Protein AF-A0A951XK35-F1 (afdb_monomer_lite)

pLDDT: mean 83.36, std 17.36, range [43.12, 98.31]

Foldseek 3Di:
DPDDLFQDPDVVSNVVVLVVVLVQCPDPVNVVVLVVLVVVLVVQLPPQAQFLLDDDPPDDNVSNVLSHLDPVSLVVLLSNLQSLLNVCSNPVDCSSVVSNVNNVVLQPVCVRHVHPAPCSNDPDPPVVCVVPPPPVCRPCDVSVVSNCVSSVSSCSSCVVPD

Structure (mmCIF, N/CA/C/O backbone):
data_AF-A0A951XK35-F1
#
_entry.id   AF-A0A951XK35-F1
#
loop_
_atom_site.group_PDB
_atom_site.id
_atom_site.type_symbol
_atom_site.label_atom_id
_atom_site.label_alt_id
_atom_site.label_comp_id
_atom_site.label_asym_id
_atom_site.label_entity_id
_atom_site.label_seq_id
_atom_site.pdbx_PDB_ins_code
_atom_site.Cartn_x
_atom_site.Cartn_y
_atom_site.Cartn_z
_atom_site.occupancy
_atom_site.B_iso_or_equiv
_atom_site.auth_seq_id
_atom_site.auth_comp_id
_atom_site.auth_asym_id
_atom_site.auth_atom_id
_atom_site.pdbx_PDB_model_num
ATOM 1 N N . MET A 1 1 ? -1.740 15.542 21.306 1.00 45.50 1 MET A N 1
ATOM 2 C CA . MET A 1 1 ? -1.812 14.239 20.612 1.00 45.50 1 MET A CA 1
ATOM 3 C C . MET A 1 1 ? -0.606 14.169 19.699 1.00 45.50 1 MET A C 1
ATOM 5 O O . MET A 1 1 ? -0.493 15.051 18.864 1.00 45.50 1 MET A O 1
ATOM 9 N N . LEU A 1 2 ? 0.324 13.230 19.895 1.00 43.12 2 LEU A N 1
ATOM 10 C CA . LEU A 1 2 ? 1.410 13.033 18.930 1.00 43.12 2 LEU A CA 1
ATOM 11 C C . LEU A 1 2 ? 0.803 12.305 17.722 1.00 43.12 2 LEU A C 1
ATOM 13 O O . LEU A 1 2 ? 0.349 11.168 17.885 1.00 43.12 2 LEU A O 1
ATOM 17 N N . PRO A 1 3 ? 0.696 12.944 16.546 1.00 44.44 3 PRO A N 1
ATOM 18 C CA . PRO A 1 3 ? 0.280 12.237 15.353 1.00 44.44 3 PRO A CA 1
ATOM 19 C C . PRO A 1 3 ? 1.434 11.314 14.958 1.00 44.44 3 PRO A C 1
ATOM 21 O O . PRO A 1 3 ? 2.482 11.770 14.514 1.00 44.44 3 PRO A O 1
ATOM 24 N N . ALA A 1 4 ? 1.259 10.013 15.173 1.00 56.94 4 ALA A N 1
ATOM 25 C CA . ALA A 1 4 ? 2.167 8.995 14.672 1.00 56.94 4 ALA A CA 1
ATOM 26 C C . ALA A 1 4 ? 1.391 8.138 13.672 1.00 56.94 4 ALA A C 1
ATOM 28 O O . ALA A 1 4 ? 0.390 7.517 14.022 1.00 56.94 4 ALA A O 1
ATOM 29 N N . THR A 1 5 ? 1.852 8.122 12.423 1.00 57.94 5 THR A N 1
ATOM 30 C CA . THR A 1 5 ? 1.377 7.238 11.342 1.00 57.94 5 THR A CA 1
ATOM 31 C C . THR A 1 5 ? 1.711 5.761 11.595 1.00 57.94 5 THR A C 1
ATOM 33 O O . THR A 1 5 ? 1.223 4.877 10.893 1.00 57.94 5 THR A O 1
ATOM 36 N N . LEU A 1 6 ? 2.522 5.485 12.618 1.00 70.50 6 LEU A N 1
ATOM 37 C CA . LEU A 1 6 ? 2.912 4.150 13.048 1.00 70.50 6 LEU A CA 1
ATOM 38 C C . LEU A 1 6 ? 1.864 3.564 13.999 1.00 70.50 6 LEU A C 1
ATOM 40 O O . LEU A 1 6 ? 1.491 4.195 14.992 1.00 70.50 6 LEU A O 1
ATOM 44 N N . PHE A 1 7 ? 1.432 2.329 13.734 1.00 85.06 7 PHE A N 1
ATOM 45 C CA . PHE A 1 7 ? 0.676 1.579 14.727 1.00 85.06 7 PHE A CA 1
ATOM 46 C C . PHE A 1 7 ? 1.610 1.176 15.874 1.00 85.06 7 PHE A C 1
ATOM 48 O O . PHE A 1 7 ? 2.697 0.638 15.622 1.00 85.06 7 PHE A O 1
ATOM 55 N N . PRO A 1 8 ? 1.189 1.386 17.133 1.00 86.06 8 PRO A N 1
ATOM 56 C CA . PRO A 1 8 ? 1.913 0.877 18.287 1.00 86.06 8 PRO A CA 1
ATOM 57 C C . PRO A 1 8 ? 2.089 -0.643 18.204 1.00 86.06 8 PRO A C 1
ATOM 59 O O . PRO A 1 8 ? 1.226 -1.352 17.681 1.00 86.06 8 PRO A O 1
ATOM 62 N N . LEU A 1 9 ? 3.199 -1.141 18.752 1.00 82.44 9 LEU A N 1
ATOM 63 C CA . LEU A 1 9 ? 3.398 -2.581 18.953 1.00 82.44 9 LEU A CA 1
ATOM 64 C C . LEU A 1 9 ? 2.569 -3.114 20.129 1.00 82.44 9 LEU A C 1
ATOM 66 O O . LEU A 1 9 ? 2.266 -4.301 20.172 1.00 82.44 9 LEU A O 1
ATOM 70 N N . GLU A 1 10 ? 2.204 -2.242 21.072 1.00 89.69 10 GLU A N 1
ATOM 71 C CA . GLU A 1 10 ? 1.374 -2.598 22.221 1.00 89.69 10 GLU A CA 1
ATOM 72 C C . GLU A 1 10 ? -0.067 -2.914 21.754 1.00 89.69 10 GLU A C 1
ATOM 74 O O . GLU A 1 10 ? -0.690 -2.064 21.102 1.00 89.69 10 GLU A O 1
ATOM 79 N N . PRO A 1 11 ? -0.597 -4.125 22.032 1.00 89.81 11 PRO A N 1
ATOM 80 C CA . PRO A 1 11 ? -1.865 -4.585 21.467 1.00 89.81 11 PRO A CA 1
ATOM 81 C C . PRO A 1 11 ? -3.078 -3.700 21.780 1.00 89.81 11 PRO A C 1
ATOM 83 O O . PRO A 1 11 ? -3.899 -3.468 20.890 1.00 89.81 11 PRO A O 1
ATOM 86 N N . ALA A 1 12 ? -3.206 -3.181 23.004 1.00 91.38 12 ALA A N 1
ATOM 87 C CA . ALA A 1 12 ? -4.360 -2.383 23.408 1.00 91.38 12 ALA A CA 1
ATOM 88 C C . ALA A 1 12 ? -4.370 -1.011 22.715 1.00 91.38 12 ALA A C 1
ATOM 90 O O . ALA A 1 12 ? -5.384 -0.609 22.140 1.00 91.38 12 ALA A O 1
ATOM 91 N N . ALA A 1 13 ? -3.234 -0.316 22.676 1.00 90.44 13 ALA A N 1
ATOM 92 C CA . ALA A 1 13 ? -3.060 0.955 21.982 1.00 90.44 13 ALA A CA 1
ATOM 93 C C . ALA A 1 13 ? -3.266 0.800 20.472 1.00 90.44 13 ALA A C 1
ATOM 95 O O . ALA A 1 13 ? -3.867 1.662 19.823 1.00 90.44 13 ALA A O 1
ATOM 96 N N . ARG A 1 14 ? -2.818 -0.321 19.904 1.00 90.44 14 ARG A N 1
ATOM 97 C CA . ARG A 1 14 ? -3.060 -0.669 18.504 1.00 90.44 14 ARG A CA 1
ATOM 98 C C . ARG A 1 14 ? -4.548 -0.881 18.215 1.00 90.44 14 ARG A C 1
ATOM 100 O O . ARG A 1 14 ? -5.064 -0.308 17.255 1.00 90.44 14 ARG A O 1
ATOM 107 N N . ALA A 1 15 ? -5.248 -1.648 19.050 1.00 91.31 15 ALA A N 1
ATOM 108 C CA . ALA A 1 15 ? -6.687 -1.879 18.921 1.00 91.31 15 ALA A CA 1
ATOM 109 C C . ALA A 1 15 ? -7.499 -0.579 19.071 1.00 91.31 15 ALA A C 1
ATOM 111 O O . ALA A 1 15 ? -8.429 -0.327 18.298 1.00 91.31 15 ALA A O 1
ATOM 112 N N . ALA A 1 16 ? -7.105 0.292 20.006 1.00 92.38 16 ALA A N 1
ATOM 113 C CA . ALA A 1 16 ? -7.698 1.616 20.172 1.00 92.38 16 ALA A CA 1
ATOM 114 C C . ALA A 1 16 ? -7.501 2.482 18.916 1.00 92.38 16 ALA A C 1
ATOM 116 O O . ALA A 1 16 ? -8.452 3.102 18.436 1.00 92.38 16 ALA A O 1
ATOM 117 N N . ARG A 1 17 ? -6.299 2.463 18.321 1.00 90.94 17 ARG A N 1
ATOM 118 C CA . ARG A 1 17 ? -6.015 3.184 17.073 1.00 90.94 17 ARG A CA 1
ATOM 119 C C . ARG A 1 17 ? -6.836 2.658 15.895 1.00 90.94 17 ARG A C 1
ATOM 121 O O . ARG A 1 17 ? -7.359 3.454 15.121 1.00 90.94 17 ARG A O 1
ATOM 128 N N . LEU A 1 18 ? -6.991 1.340 15.765 1.00 92.25 18 LEU A N 1
ATOM 129 C CA . LEU A 1 18 ? -7.844 0.748 14.727 1.00 92.25 18 LEU A CA 1
ATOM 130 C C . LEU A 1 18 ? -9.308 1.154 14.900 1.00 92.25 18 LEU A C 1
ATOM 132 O O . LEU A 1 18 ? -9.971 1.496 13.924 1.00 92.25 18 LEU A O 1
ATOM 136 N N . THR A 1 19 ? -9.799 1.173 16.139 1.00 94.00 19 THR A N 1
ATOM 137 C CA . THR A 1 19 ? -11.155 1.645 16.455 1.00 94.00 1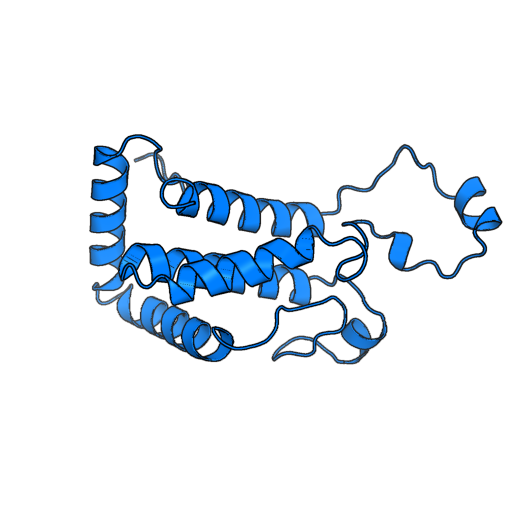9 THR A CA 1
ATOM 138 C C . THR A 1 19 ? -11.345 3.108 16.054 1.00 94.00 19 THR A C 1
ATOM 140 O O . THR A 1 19 ? -12.352 3.461 15.439 1.00 94.00 19 THR A O 1
ATOM 143 N N . GLU A 1 20 ? -10.362 3.965 16.339 1.00 93.56 20 GLU A N 1
ATOM 144 C CA . GLU A 1 20 ? -10.387 5.369 15.928 1.00 93.56 20 GLU A CA 1
ATOM 145 C C . GLU A 1 20 ? -10.432 5.521 14.402 1.00 93.56 20 GLU A C 1
ATOM 147 O O . GLU A 1 20 ? -11.263 6.270 13.889 1.00 93.56 20 GLU A O 1
ATOM 152 N N . ILE A 1 21 ? -9.588 4.787 13.674 1.00 93.19 21 ILE A N 1
ATOM 153 C CA . ILE A 1 21 ? -9.554 4.825 12.208 1.00 93.19 21 ILE A CA 1
ATOM 154 C C . ILE A 1 21 ? -10.889 4.354 11.625 1.00 93.19 21 ILE A C 1
ATOM 156 O O . ILE A 1 21 ? -11.432 5.026 10.752 1.00 93.19 21 ILE A O 1
ATOM 160 N N . LYS A 1 22 ? -11.472 3.265 12.145 1.00 95.31 22 LYS A N 1
ATOM 161 C CA . LYS A 1 22 ? -12.802 2.782 11.729 1.00 95.31 22 LYS A CA 1
ATOM 162 C C . LYS A 1 22 ? -13.881 3.850 11.927 1.00 95.31 22 LYS A C 1
ATOM 164 O O . LYS A 1 22 ? -14.718 4.047 11.049 1.00 95.31 22 LYS A O 1
ATOM 169 N N . ARG A 1 23 ? -13.828 4.595 13.035 1.00 95.88 23 ARG A N 1
ATOM 170 C CA . ARG A 1 23 ? -14.732 5.727 13.287 1.00 95.88 23 ARG A CA 1
ATOM 171 C C . ARG A 1 23 ? -14.515 6.877 12.298 1.00 95.88 23 ARG A C 1
ATOM 173 O O . ARG A 1 23 ? -15.492 7.447 11.824 1.00 95.88 23 ARG A O 1
ATOM 180 N N . ILE A 1 24 ? -13.265 7.222 11.980 1.00 95.06 24 ILE A N 1
ATOM 181 C CA . ILE A 1 24 ? -12.947 8.268 10.991 1.00 95.06 24 ILE A CA 1
ATOM 182 C C . ILE A 1 24 ? -13.459 7.857 9.609 1.00 95.06 24 ILE A C 1
ATOM 184 O O . ILE A 1 24 ? -14.131 8.650 8.956 1.00 95.06 24 ILE A O 1
ATOM 188 N N . ILE A 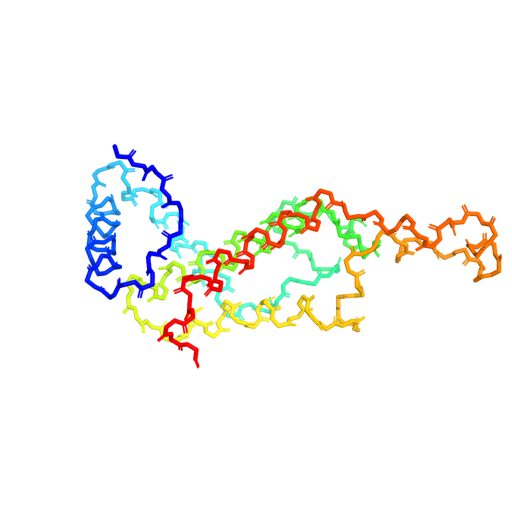1 25 ? -13.214 6.613 9.199 1.00 95.62 25 ILE A N 1
ATOM 189 C CA . ILE A 1 25 ? -13.701 6.035 7.942 1.00 95.62 25 ILE A CA 1
ATOM 190 C C . ILE A 1 25 ? -15.229 6.128 7.834 1.00 95.62 25 ILE A C 1
ATOM 192 O O . ILE A 1 25 ? -15.742 6.465 6.773 1.00 95.62 25 ILE A O 1
ATOM 196 N N . ALA A 1 26 ? -15.954 5.870 8.923 1.00 96.50 26 ALA A N 1
ATOM 197 C CA . ALA A 1 26 ? -17.414 5.951 8.949 1.00 96.50 26 ALA A CA 1
ATOM 198 C C . ALA A 1 26 ? -17.966 7.389 9.054 1.00 96.50 26 ALA A C 1
ATOM 200 O O . ALA A 1 26 ? -19.176 7.590 8.966 1.00 96.50 26 ALA A O 1
ATOM 201 N N . SER A 1 27 ? -17.114 8.395 9.273 1.00 97.38 27 SER A N 1
ATOM 202 C CA . SER A 1 27 ? -17.550 9.790 9.401 1.00 97.38 27 SER A CA 1
ATOM 203 C C . SER A 1 27 ? -17.950 10.398 8.046 1.00 97.38 27 SER A C 1
ATOM 205 O O . SER A 1 27 ? -17.438 9.961 7.014 1.00 97.38 27 SER A O 1
ATOM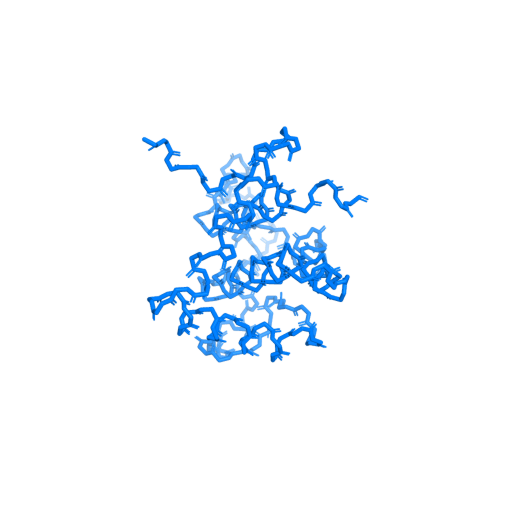 207 N N . PRO A 1 28 ? -18.774 11.465 8.016 1.00 98.06 28 PRO A N 1
ATOM 208 C CA . PRO A 1 28 ? -19.148 12.139 6.766 1.00 98.06 28 PRO A CA 1
ATOM 209 C C . PRO A 1 28 ? -17.958 12.629 5.928 1.00 98.06 28 PRO A C 1
ATOM 211 O O . PRO A 1 28 ? -18.034 12.644 4.704 1.00 98.06 28 PRO A O 1
ATOM 214 N N . LEU A 1 29 ? -16.851 13.011 6.577 1.00 95.62 29 LEU A N 1
ATOM 215 C CA . LEU A 1 29 ? -15.631 13.460 5.898 1.00 95.62 29 LEU A CA 1
ATOM 216 C C . LEU A 1 29 ? -14.757 12.291 5.427 1.00 95.62 29 LEU A C 1
ATOM 218 O O . LEU A 1 29 ? -14.123 12.379 4.379 1.00 95.62 29 LEU A O 1
ATOM 222 N N . GLY A 1 30 ? -14.702 11.202 6.198 1.00 95.38 30 GLY A N 1
ATOM 223 C CA . GLY A 1 30 ? -13.862 10.049 5.878 1.00 95.38 30 GLY A CA 1
ATOM 224 C C . GLY A 1 30 ? -14.495 9.081 4.883 1.00 95.38 30 GLY A C 1
ATOM 225 O O . GLY A 1 30 ? -13.772 8.497 4.080 1.00 95.38 30 GLY A O 1
ATOM 226 N N . ALA A 1 31 ? -15.823 8.941 4.879 1.00 97.62 31 ALA A N 1
ATOM 227 C CA . ALA A 1 31 ? -16.521 7.958 4.053 1.00 97.62 31 ALA A CA 1
ATOM 228 C C . ALA A 1 31 ? -16.267 8.123 2.540 1.00 97.62 31 ALA A C 1
ATOM 230 O O . ALA A 1 31 ? -16.004 7.109 1.884 1.00 97.62 31 ALA A O 1
ATOM 231 N N . PRO A 1 32 ? -16.250 9.343 1.961 1.00 98.12 32 PRO A N 1
ATOM 232 C CA . PRO A 1 32 ? -15.919 9.519 0.545 1.00 98.12 32 PRO A CA 1
ATOM 233 C C . PRO A 1 32 ? -14.472 9.119 0.224 1.00 98.12 32 PRO A C 1
ATOM 235 O O . PRO A 1 32 ? -14.224 8.417 -0.755 1.00 98.12 32 PRO A O 1
ATOM 238 N N . VAL A 1 33 ? -13.521 9.508 1.082 1.00 96.56 33 VAL A N 1
ATOM 239 C CA . VAL A 1 33 ? -12.095 9.166 0.928 1.00 96.56 33 VAL A CA 1
ATOM 240 C C . VAL A 1 33 ? -11.901 7.653 1.024 1.00 96.56 33 VAL A C 1
ATOM 242 O O . VAL A 1 33 ? -11.208 7.056 0.203 1.00 96.56 33 VAL A O 1
ATOM 245 N N . TRP A 1 34 ? -12.549 7.018 2.000 1.00 97.12 34 TRP A N 1
ATOM 246 C CA . TRP A 1 34 ? -12.489 5.575 2.184 1.00 97.12 34 TRP A CA 1
ATOM 247 C C . TRP A 1 34 ? -13.097 4.810 1.013 1.00 97.12 34 TRP A C 1
ATOM 249 O O . TRP A 1 34 ? -12.526 3.812 0.583 1.00 97.12 34 TRP A O 1
ATOM 259 N N . THR A 1 35 ? -14.215 5.290 0.465 1.00 98.12 35 THR A N 1
ATOM 260 C CA . THR A 1 35 ? -14.839 4.690 -0.722 1.00 98.12 35 THR A CA 1
ATOM 261 C C . THR A 1 35 ? -13.861 4.700 -1.895 1.00 98.12 35 THR A C 1
ATOM 263 O O . THR A 1 35 ? -13.583 3.648 -2.460 1.00 98.12 35 THR A O 1
ATOM 266 N N . ALA A 1 36 ? -13.220 5.840 -2.173 1.00 97.19 36 ALA A N 1
ATOM 267 C CA . ALA A 1 36 ? -12.215 5.932 -3.232 1.00 97.19 36 ALA A CA 1
ATOM 268 C C . ALA A 1 36 ? -11.013 4.994 -3.001 1.00 97.19 36 ALA A C 1
ATOM 270 O O . ALA A 1 36 ? -10.535 4.348 -3.938 1.00 97.19 36 ALA A O 1
ATOM 271 N N . ILE A 1 37 ? -10.538 4.882 -1.754 1.00 96.62 37 ILE A N 1
ATOM 272 C CA . ILE A 1 37 ? -9.467 3.948 -1.369 1.00 96.62 37 ILE A CA 1
ATOM 273 C C . ILE A 1 37 ? -9.888 2.499 -1.630 1.00 96.62 37 ILE A C 1
ATOM 275 O O . ILE A 1 37 ? -9.131 1.743 -2.243 1.00 96.62 37 ILE A O 1
ATOM 279 N N . LYS A 1 38 ? -11.090 2.122 -1.186 1.00 97.88 38 LYS A N 1
ATOM 280 C CA . LYS A 1 38 ? -11.635 0.772 -1.319 1.00 97.88 38 LYS A CA 1
ATOM 281 C C . LYS A 1 38 ? -11.837 0.394 -2.784 1.00 97.88 38 LYS A C 1
ATOM 283 O O . LYS A 1 38 ? -11.374 -0.668 -3.191 1.00 97.88 38 LYS A O 1
ATOM 288 N N . ASP A 1 39 ? -12.430 1.273 -3.583 1.00 97.75 39 ASP A N 1
ATOM 289 C CA . ASP A 1 39 ? -12.668 1.039 -5.011 1.00 97.75 39 ASP A CA 1
ATOM 290 C C . ASP A 1 39 ? -11.349 0.864 -5.773 1.00 97.75 39 ASP A C 1
ATOM 292 O O . ASP A 1 39 ? -11.200 -0.008 -6.633 1.00 97.75 39 ASP A O 1
ATOM 296 N N . ALA A 1 40 ? -10.342 1.678 -5.450 1.00 96.25 40 ALA A N 1
ATOM 297 C CA . ALA A 1 40 ? -9.023 1.549 -6.050 1.00 96.25 40 ALA A CA 1
ATOM 298 C C . ALA A 1 40 ? -8.327 0.246 -5.611 1.00 96.25 40 ALA A C 1
ATOM 300 O O . ALA A 1 40 ? -7.737 -0.441 -6.442 1.00 96.25 40 ALA A O 1
ATOM 301 N N . ALA A 1 41 ? -8.429 -0.132 -4.333 1.00 96.75 41 ALA A N 1
ATOM 302 C CA . ALA A 1 41 ? -7.883 -1.390 -3.829 1.00 96.75 41 ALA A CA 1
ATOM 303 C C . ALA A 1 41 ? -8.532 -2.616 -4.494 1.00 96.75 41 ALA A C 1
ATOM 305 O O . ALA A 1 41 ? -7.817 -3.542 -4.875 1.00 96.75 41 ALA A O 1
ATOM 306 N N . GLN A 1 42 ? -9.856 -2.600 -4.683 1.00 97.50 42 GLN A N 1
ATOM 307 C CA . GLN A 1 42 ? -10.613 -3.666 -5.345 1.00 97.50 42 GLN A CA 1
ATOM 308 C C . GLN A 1 42 ? -10.201 -3.855 -6.806 1.00 97.50 42 GLN A C 1
ATOM 310 O O . GLN A 1 42 ? -9.992 -4.987 -7.231 1.00 97.50 42 GLN A O 1
ATOM 315 N N . ARG A 1 43 ? -10.020 -2.763 -7.561 1.00 95.81 43 ARG A N 1
ATOM 316 C CA . ARG A 1 43 ? -9.562 -2.831 -8.961 1.00 95.81 43 ARG A CA 1
ATOM 317 C C . ARG A 1 43 ? -8.166 -3.432 -9.112 1.00 95.81 43 ARG A C 1
ATOM 319 O O . ARG A 1 43 ? -7.866 -4.020 -10.142 1.00 95.81 43 ARG A O 1
ATOM 326 N N . GLU A 1 44 ? -7.316 -3.270 -8.103 1.00 95.25 44 GLU A N 1
ATOM 327 C CA . GLU A 1 44 ? -5.903 -3.651 -8.168 1.00 95.25 44 GLU A CA 1
ATOM 328 C C . GLU A 1 44 ? -5.567 -4.944 -7.418 1.00 95.25 44 GLU A C 1
ATOM 330 O O . GLU A 1 44 ? -4.444 -5.438 -7.546 1.00 95.25 44 GLU A O 1
ATOM 335 N N . ARG A 1 45 ? -6.493 -5.486 -6.614 1.00 96.19 45 ARG A N 1
ATOM 336 C CA . ARG A 1 45 ? -6.222 -6.623 -5.716 1.00 96.19 45 ARG A CA 1
ATOM 337 C C . ARG A 1 45 ? -5.656 -7.817 -6.461 1.00 96.19 45 ARG A C 1
ATOM 339 O O . ARG A 1 45 ? -4.678 -8.400 -6.011 1.00 96.19 45 ARG A O 1
ATOM 346 N N . ASP A 1 46 ? -6.255 -8.140 -7.598 1.00 96.00 46 ASP A N 1
ATOM 347 C CA . ASP A 1 46 ? -5.970 -9.370 -8.336 1.00 96.00 46 ASP A CA 1
ATOM 348 C C . ASP A 1 46 ? -5.065 -9.113 -9.554 1.00 96.00 46 ASP A C 1
ATOM 350 O O . ASP A 1 46 ? -4.713 -10.039 -10.280 1.00 96.00 46 ASP A O 1
ATOM 354 N N . LEU A 1 47 ? -4.634 -7.861 -9.763 1.00 95.38 47 LEU A N 1
ATOM 355 C CA . LEU A 1 47 ? -3.671 -7.528 -10.810 1.00 95.38 47 LEU A CA 1
ATOM 356 C C . LEU A 1 47 ? -2.265 -8.045 -10.453 1.00 95.38 47 LEU A C 1
ATOM 358 O O . LEU A 1 47 ? -1.904 -8.094 -9.264 1.00 95.38 47 LEU A O 1
ATOM 362 N N . PRO A 1 48 ? -1.420 -8.331 -11.460 1.00 95.38 48 PRO A N 1
ATOM 363 C CA . PRO A 1 48 ? 0.010 -8.532 -11.250 1.00 95.38 48 PRO A CA 1
ATOM 364 C C . PRO A 1 48 ? 0.650 -7.339 -10.518 1.00 95.38 48 PRO A C 1
ATOM 366 O O . PRO A 1 48 ? 0.108 -6.226 -10.578 1.00 95.38 48 PRO A O 1
ATOM 369 N N . PRO A 1 49 ? 1.772 -7.533 -9.805 1.00 95.00 49 PRO A N 1
ATOM 370 C CA . PRO A 1 49 ? 2.554 -6.433 -9.251 1.00 95.00 49 PRO A CA 1
ATOM 371 C C . PRO A 1 49 ? 2.944 -5.407 -10.314 1.00 95.00 49 PRO A C 1
ATOM 373 O O . PRO A 1 49 ? 3.135 -5.743 -11.478 1.00 95.00 49 PRO A O 1
ATOM 376 N N . TYR A 1 50 ? 3.072 -4.151 -9.905 1.00 93.88 50 TYR A N 1
ATOM 377 C CA . TYR A 1 50 ? 3.708 -3.134 -10.726 1.00 93.88 50 TYR A CA 1
ATOM 378 C C . TYR A 1 50 ? 5.217 -3.366 -10.719 1.00 93.88 50 TYR A C 1
ATOM 380 O O . TYR A 1 50 ? 5.851 -3.312 -9.663 1.00 93.88 50 TYR A O 1
ATOM 388 N N . LEU A 1 51 ? 5.744 -3.616 -11.909 1.00 91.12 51 LEU A N 1
ATOM 389 C CA . LEU A 1 51 ? 7.153 -3.744 -12.249 1.00 91.12 51 LEU A CA 1
ATOM 390 C C . LEU A 1 51 ? 7.636 -2.492 -12.993 1.00 91.12 51 LEU A C 1
ATOM 392 O O . LEU A 1 51 ? 6.863 -1.590 -13.345 1.00 91.12 51 LEU A O 1
A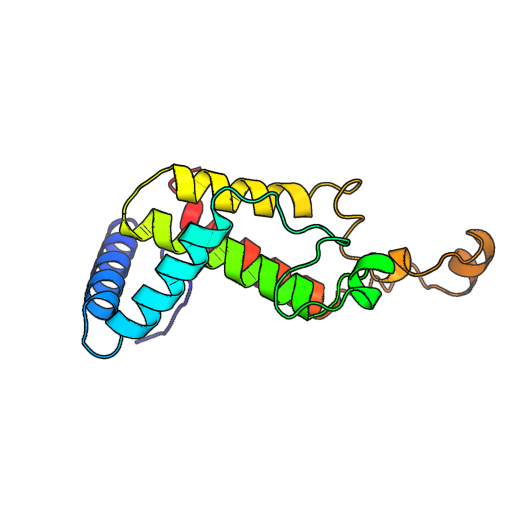TOM 396 N N . VAL A 1 52 ? 8.939 -2.440 -13.263 1.00 86.62 52 VAL A N 1
ATOM 397 C CA . VAL A 1 52 ? 9.590 -1.304 -13.931 1.00 86.62 52 VAL A CA 1
ATOM 398 C C . VAL A 1 52 ? 9.046 -1.008 -15.329 1.00 86.62 52 VAL A C 1
ATOM 400 O O . VAL A 1 52 ? 9.136 0.131 -15.775 1.00 86.62 52 VAL A O 1
ATOM 403 N N . ASP A 1 53 ? 8.401 -1.965 -15.985 1.00 87.38 53 ASP A N 1
ATOM 404 C CA . ASP A 1 53 ? 7.790 -1.844 -17.313 1.00 87.38 53 ASP A CA 1
ATOM 405 C C . ASP A 1 53 ? 6.251 -1.789 -17.289 1.00 87.38 53 ASP A C 1
ATOM 407 O O . ASP A 1 53 ? 5.604 -1.694 -18.332 1.00 87.38 53 ASP A O 1
ATOM 411 N N . THR A 1 54 ? 5.630 -1.820 -16.107 1.00 91.25 54 THR A N 1
ATOM 412 C CA . THR A 1 54 ? 4.169 -1.868 -16.012 1.00 91.25 54 THR A CA 1
ATOM 413 C C . THR A 1 54 ? 3.524 -0.542 -16.396 1.00 91.25 54 THR A C 1
ATOM 415 O O . THR A 1 54 ? 3.810 0.492 -15.794 1.00 91.25 54 THR A O 1
ATOM 418 N N . VAL A 1 55 ? 2.580 -0.575 -17.336 1.00 91.94 55 VAL A N 1
ATOM 419 C CA . VAL A 1 55 ? 1.746 0.577 -17.705 1.00 91.94 55 VAL A CA 1
ATOM 420 C C . VAL A 1 55 ? 0.452 0.552 -16.896 1.00 91.94 55 VAL A C 1
ATOM 422 O O . VAL A 1 55 ? -0.242 -0.461 -16.839 1.00 91.94 55 VAL A O 1
ATOM 425 N N . PHE A 1 56 ? 0.106 1.679 -16.281 1.00 90.12 56 PHE A N 1
ATOM 426 C CA . PHE A 1 56 ? -1.135 1.855 -15.529 1.00 90.12 56 PHE A CA 1
ATOM 427 C C . PHE A 1 56 ? -1.600 3.318 -15.617 1.00 90.12 56 PHE A C 1
ATOM 429 O O . PHE A 1 56 ? -0.809 4.182 -16.008 1.00 90.12 56 PHE A O 1
ATOM 436 N N . PRO A 1 57 ? -2.868 3.634 -15.279 1.00 87.56 57 PRO A N 1
ATOM 437 C CA . PRO A 1 57 ? -3.393 4.992 -15.392 1.00 87.56 57 PRO A CA 1
ATOM 438 C C . PRO A 1 57 ? -2.497 6.038 -14.713 1.00 87.56 57 PRO A C 1
ATOM 440 O O . PRO A 1 57 ? -2.251 5.981 -13.510 1.00 87.56 57 PRO A O 1
ATOM 443 N N . GLY A 1 58 ? -2.021 7.005 -15.500 1.00 85.19 58 GLY A N 1
ATOM 444 C CA . GLY A 1 58 ? -1.132 8.079 -15.050 1.00 85.19 58 GLY A CA 1
ATOM 445 C C . GLY A 1 58 ? 0.358 7.846 -15.315 1.00 85.19 58 GLY A C 1
ATOM 446 O O . GLY A 1 58 ? 1.119 8.806 -15.219 1.00 85.19 58 GLY A O 1
ATOM 447 N N . ARG A 1 59 ? 0.780 6.627 -15.679 1.00 89.56 59 ARG A N 1
ATOM 448 C CA . ARG A 1 59 ? 2.156 6.325 -16.096 1.00 89.56 59 ARG A CA 1
ATOM 449 C C . ARG A 1 59 ? 2.248 6.254 -17.617 1.00 89.56 59 ARG A C 1
ATOM 451 O O . ARG A 1 59 ? 1.488 5.523 -18.249 1.00 89.56 59 ARG A O 1
ATOM 458 N N . ASP A 1 60 ? 3.161 7.023 -18.201 1.00 86.12 60 ASP A N 1
ATOM 459 C CA . ASP A 1 60 ? 3.354 7.065 -19.647 1.00 86.12 60 ASP A CA 1
ATOM 460 C C . ASP A 1 60 ? 4.102 5.824 -20.165 1.00 86.12 60 ASP A C 1
ATOM 462 O O . ASP A 1 60 ? 4.889 5.188 -19.457 1.00 86.12 60 ASP A O 1
ATOM 466 N N . THR A 1 61 ? 3.847 5.469 -21.423 1.00 88.25 61 THR A N 1
ATOM 467 C CA . THR A 1 61 ? 4.434 4.283 -22.061 1.00 88.25 61 THR A CA 1
ATOM 468 C C . THR A 1 61 ? 5.936 4.416 -22.287 1.00 88.25 61 THR A C 1
ATOM 470 O O . THR A 1 61 ? 6.632 3.406 -22.274 1.00 88.25 61 THR A O 1
ATOM 473 N N . TYR A 1 62 ? 6.450 5.634 -22.462 1.00 83.62 62 TYR A N 1
ATOM 474 C CA . TYR A 1 62 ? 7.870 5.878 -22.701 1.00 83.62 62 TYR A CA 1
ATOM 475 C C . TYR A 1 62 ? 8.705 5.561 -21.451 1.00 83.62 62 TYR A C 1
ATOM 477 O O . TYR A 1 62 ? 9.668 4.800 -21.523 1.00 83.62 62 TYR A O 1
ATOM 485 N N . SER A 1 63 ? 8.284 6.039 -20.278 1.00 80.06 63 SER A N 1
ATOM 486 C CA . SER A 1 63 ? 8.915 5.717 -18.991 1.00 80.06 63 SER A CA 1
ATOM 487 C C . SER A 1 63 ? 8.910 4.213 -18.694 1.00 80.06 63 SER A C 1
ATOM 489 O O . SER A 1 63 ? 9.895 3.683 -18.174 1.00 80.06 63 SER A O 1
ATOM 491 N N . ALA A 1 64 ? 7.824 3.519 -19.054 1.00 85.06 64 ALA A N 1
ATOM 492 C CA . ALA A 1 64 ? 7.708 2.069 -18.919 1.00 85.06 64 ALA A CA 1
ATOM 493 C C . ALA A 1 64 ? 8.644 1.311 -19.880 1.00 85.06 64 ALA A C 1
ATOM 495 O O . ALA A 1 64 ? 9.340 0.391 -19.457 1.00 85.06 64 ALA A O 1
ATOM 496 N N . GLN A 1 65 ? 8.732 1.728 -21.148 1.00 83.00 65 GLN A N 1
ATOM 497 C CA . GLN A 1 65 ? 9.652 1.138 -22.134 1.00 83.00 65 GLN A CA 1
ATOM 498 C C . GLN A 1 65 ? 11.118 1.275 -21.719 1.00 83.00 65 GLN A C 1
ATOM 500 O O . GLN A 1 65 ? 11.898 0.344 -21.895 1.00 83.00 65 GLN A O 1
ATOM 505 N N . LEU A 1 66 ? 11.480 2.406 -21.110 1.00 77.62 66 LEU A N 1
ATOM 506 C CA . LEU A 1 66 ? 12.814 2.636 -20.555 1.00 77.62 66 LEU A CA 1
ATOM 507 C C . LEU A 1 66 ? 13.085 1.866 -19.254 1.00 77.62 66 LEU A C 1
ATOM 509 O O . LEU A 1 66 ? 14.138 2.066 -18.648 1.00 77.62 66 LEU A O 1
ATOM 513 N N . LYS A 1 67 ? 12.130 1.051 -18.777 1.00 78.44 67 LYS A N 1
ATOM 514 C CA . LYS A 1 67 ? 12.199 0.331 -17.496 1.00 78.44 67 LYS A CA 1
ATOM 515 C C . LYS A 1 67 ? 12.606 1.253 -16.342 1.00 78.44 67 LYS A C 1
ATOM 517 O O . LYS A 1 67 ? 13.348 0.889 -15.430 1.00 78.44 67 LYS A O 1
ATOM 522 N N . GLY A 1 68 ? 12.155 2.504 -16.403 1.00 73.44 68 GLY A N 1
ATOM 523 C CA . GLY A 1 68 ? 12.568 3.529 -15.466 1.00 73.44 68 GLY A CA 1
ATOM 524 C C . GLY A 1 68 ? 11.786 3.426 -14.165 1.00 73.44 68 GLY A C 1
ATOM 525 O O . GLY A 1 68 ? 10.563 3.484 -14.179 1.00 73.44 68 GLY A O 1
ATOM 526 N N . MET A 1 69 ? 12.477 3.413 -13.023 1.00 80.69 69 MET A N 1
ATOM 527 C CA . MET A 1 69 ? 11.846 3.692 -11.726 1.00 80.69 69 MET A CA 1
ATOM 528 C C . MET A 1 69 ? 11.475 5.176 -11.624 1.00 80.69 69 MET A C 1
ATOM 530 O O . MET A 1 69 ? 12.177 5.967 -10.994 1.00 80.69 69 MET A O 1
ATOM 534 N N . ASP A 1 70 ? 10.451 5.614 -12.343 1.00 83.12 70 ASP A N 1
ATOM 535 C CA . ASP A 1 70 ? 9.972 6.991 -12.315 1.00 83.12 70 ASP A CA 1
ATOM 536 C C . ASP A 1 70 ? 9.122 7.281 -11.064 1.00 83.12 70 ASP A C 1
ATOM 538 O O . ASP A 1 70 ? 8.745 6.390 -10.301 1.00 83.12 70 ASP A O 1
ATOM 542 N N . TYR A 1 71 ? 8.844 8.564 -10.828 1.00 86.56 71 TYR A N 1
ATOM 543 C CA . TYR A 1 71 ? 8.049 9.001 -9.681 1.00 86.56 71 TYR A CA 1
ATOM 544 C C . TYR A 1 71 ? 6.652 8.366 -9.655 1.00 86.56 71 TYR A C 1
ATOM 546 O O . TYR A 1 71 ? 6.177 7.977 -8.587 1.00 86.56 71 TYR A O 1
ATOM 554 N N . THR A 1 72 ? 5.999 8.255 -10.811 1.00 90.56 72 THR A N 1
ATOM 555 C CA . THR A 1 72 ? 4.641 7.725 -10.915 1.00 90.56 72 THR A CA 1
ATOM 556 C C . THR A 1 72 ? 4.614 6.247 -10.560 1.00 90.56 72 THR A C 1
ATOM 558 O O . THR A 1 72 ? 3.732 5.841 -9.803 1.00 90.56 72 THR A O 1
ATOM 561 N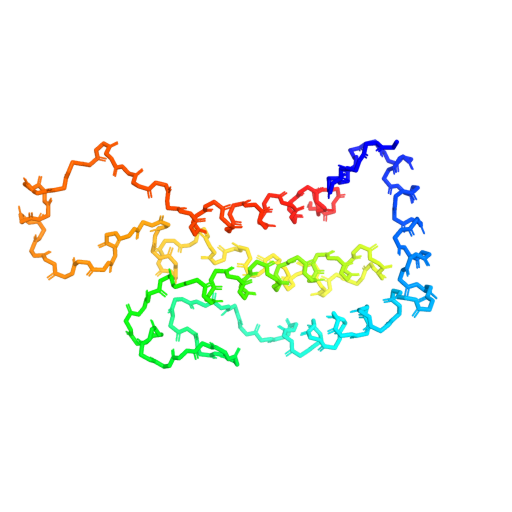 N . LEU A 1 73 ? 5.599 5.465 -11.018 1.00 91.00 73 LEU A N 1
ATOM 562 C CA . LEU A 1 73 ? 5.771 4.075 -10.595 1.00 91.00 73 LEU A CA 1
ATOM 563 C C . LEU A 1 73 ? 5.909 3.966 -9.075 1.00 91.00 73 LEU A C 1
ATOM 565 O O . LEU A 1 73 ? 5.122 3.272 -8.432 1.00 91.00 73 LEU A O 1
ATOM 569 N N . CYS A 1 74 ? 6.875 4.680 -8.490 1.00 90.50 74 CYS A N 1
ATOM 570 C CA . CYS A 1 74 ? 7.151 4.593 -7.057 1.00 90.50 74 CYS A CA 1
ATOM 571 C C . CYS A 1 74 ? 5.944 5.017 -6.210 1.00 90.50 74 CYS A C 1
ATOM 573 O O . CYS A 1 74 ? 5.612 4.357 -5.225 1.00 90.50 74 CYS A O 1
ATOM 575 N N . ARG A 1 75 ? 5.253 6.094 -6.608 1.00 92.81 75 ARG A N 1
ATOM 576 C CA . ARG A 1 75 ? 4.020 6.540 -5.954 1.00 92.81 75 ARG A CA 1
ATOM 577 C C . ARG A 1 75 ? 2.918 5.486 -6.068 1.00 92.81 75 ARG A C 1
ATOM 579 O O . ARG A 1 75 ? 2.321 5.141 -5.054 1.00 92.81 75 ARG A O 1
ATOM 586 N N . GLY A 1 76 ? 2.681 4.950 -7.266 1.00 94.31 76 GLY A N 1
ATOM 587 C CA . GLY A 1 76 ? 1.648 3.942 -7.510 1.00 94.31 76 GLY A CA 1
ATOM 588 C C . GLY A 1 76 ? 1.870 2.664 -6.700 1.00 94.31 76 GLY A C 1
ATOM 589 O O . GLY A 1 76 ? 0.935 2.163 -6.078 1.00 94.31 76 GLY A O 1
ATOM 590 N N . ILE A 1 77 ? 3.115 2.180 -6.633 1.00 95.06 77 ILE A N 1
ATOM 591 C CA . ILE A 1 77 ? 3.508 1.041 -5.790 1.00 95.06 77 ILE A CA 1
ATOM 592 C C . ILE A 1 77 ? 3.244 1.343 -4.310 1.00 95.06 77 ILE A C 1
ATOM 594 O O . ILE A 1 77 ? 2.595 0.550 -3.627 1.00 95.06 77 ILE A O 1
ATOM 598 N N . GLY A 1 78 ? 3.710 2.494 -3.813 1.00 95.12 78 GLY A N 1
ATOM 599 C CA . GLY A 1 78 ? 3.539 2.878 -2.411 1.00 95.12 78 GLY A CA 1
ATOM 600 C C . GLY A 1 78 ? 2.069 3.008 -2.007 1.00 95.12 78 GLY A C 1
ATOM 601 O O . GLY A 1 78 ? 1.654 2.496 -0.964 1.00 95.12 78 GLY A O 1
ATOM 602 N N . GLU A 1 79 ? 1.254 3.628 -2.860 1.00 95.44 79 GLU A N 1
ATOM 603 C CA . GLU A 1 79 ? -0.194 3.738 -2.673 1.00 95.44 79 GLU A CA 1
ATOM 604 C C . GLU A 1 79 ? -0.876 2.370 -2.715 1.00 95.44 79 GLU A C 1
ATOM 606 O O . GLU A 1 79 ? -1.786 2.121 -1.931 1.00 95.44 79 GLU A O 1
ATOM 611 N N . ARG A 1 80 ? -0.465 1.471 -3.613 1.00 96.44 80 ARG A N 1
ATOM 612 C CA . ARG A 1 80 ? -1.038 0.124 -3.725 1.00 96.44 80 ARG A CA 1
ATOM 613 C C . ARG A 1 80 ? -0.771 -0.713 -2.474 1.00 96.44 80 ARG A C 1
ATOM 615 O O . ARG A 1 80 ? -1.717 -1.204 -1.860 1.00 96.44 80 ARG A O 1
ATOM 622 N N . ILE A 1 81 ? 0.492 -0.792 -2.048 1.00 97.38 81 ILE A N 1
ATOM 623 C CA . ILE A 1 81 ? 0.909 -1.528 -0.844 1.00 97.38 81 ILE A CA 1
ATOM 624 C C . ILE A 1 81 ? 0.151 -1.017 0.386 1.00 97.38 81 ILE A C 1
ATOM 626 O O . ILE A 1 81 ? -0.422 -1.801 1.144 1.00 97.38 81 ILE A O 1
ATOM 630 N N . THR A 1 82 ? 0.127 0.302 0.587 1.00 96.56 82 THR A N 1
ATOM 631 C CA . THR A 1 82 ? -0.494 0.892 1.781 1.00 96.56 82 THR A CA 1
ATOM 632 C C . THR A 1 82 ? -2.016 0.772 1.771 1.00 96.56 82 THR A C 1
ATOM 634 O O . THR A 1 82 ? -2.595 0.512 2.825 1.00 96.56 82 THR A O 1
ATOM 637 N N . ARG A 1 83 ? -2.679 0.876 0.609 1.00 96.62 83 ARG A N 1
ATOM 638 C CA . ARG A 1 83 ? -4.126 0.629 0.491 1.00 96.62 83 ARG A CA 1
ATOM 639 C C . ARG A 1 83 ? -4.485 -0.804 0.862 1.00 96.62 83 ARG A C 1
ATOM 641 O O . ARG A 1 83 ? -5.360 -1.000 1.699 1.00 96.62 83 ARG A O 1
ATOM 648 N N . HIS A 1 84 ? -3.807 -1.796 0.284 1.00 98.31 84 HIS A N 1
ATOM 649 C CA . HIS A 1 84 ? -4.072 -3.206 0.588 1.00 98.31 84 HIS A CA 1
ATOM 650 C C . HIS A 1 84 ? -3.778 -3.536 2.056 1.00 98.31 84 HIS A C 1
ATOM 652 O O . HIS A 1 84 ? -4.618 -4.137 2.723 1.00 98.31 84 HIS A O 1
ATOM 658 N N . ALA A 1 85 ? -2.664 -3.043 2.608 1.00 97.62 85 ALA A N 1
ATOM 659 C CA . ALA A 1 85 ? -2.364 -3.198 4.030 1.00 97.62 85 ALA A CA 1
ATOM 660 C C . ALA A 1 85 ? -3.448 -2.573 4.929 1.00 97.62 85 ALA A C 1
ATOM 662 O O . ALA A 1 85 ? -3.848 -3.173 5.926 1.00 97.62 85 ALA A O 1
ATOM 663 N N . LEU A 1 86 ? -3.956 -1.386 4.575 1.00 96.06 86 LEU A N 1
ATOM 664 C CA . LEU A 1 86 ? -5.028 -0.733 5.323 1.00 96.06 86 LEU A CA 1
ATOM 665 C C . LEU A 1 86 ? -6.344 -1.515 5.242 1.00 96.06 86 LEU A C 1
ATOM 667 O O . LEU A 1 86 ? -7.002 -1.661 6.266 1.00 96.06 86 LEU A O 1
ATOM 671 N N . LEU A 1 87 ? -6.728 -2.037 4.072 1.00 97.69 87 LEU A N 1
ATOM 672 C CA . LEU A 1 87 ? -7.950 -2.841 3.941 1.00 97.69 87 LEU A CA 1
ATOM 673 C C . LEU A 1 87 ? -7.908 -4.075 4.846 1.00 97.69 87 LEU A C 1
ATOM 675 O O . LEU A 1 87 ? -8.836 -4.259 5.632 1.00 97.69 87 LEU A O 1
ATOM 679 N N . PHE A 1 88 ? -6.796 -4.818 4.837 1.00 97.88 88 PHE A N 1
ATOM 680 C CA . PHE A 1 88 ? -6.597 -5.951 5.743 1.00 97.88 88 PHE A CA 1
ATOM 681 C C . PHE A 1 88 ? -6.792 -5.561 7.217 1.00 97.88 88 PHE A C 1
ATOM 683 O O . PHE A 1 88 ? -7.458 -6.266 7.970 1.00 97.88 88 PHE A O 1
ATOM 690 N N . LEU A 1 89 ? -6.255 -4.414 7.644 1.00 95.44 89 LEU A N 1
ATOM 691 C CA . LEU A 1 89 ? -6.426 -3.939 9.020 1.00 95.44 89 LEU A CA 1
ATOM 692 C C . LEU A 1 89 ? -7.881 -3.595 9.378 1.00 95.44 89 LEU A C 1
ATOM 694 O O . LEU A 1 89 ? -8.253 -3.625 10.557 1.00 95.44 89 LEU A O 1
ATOM 698 N N . ILE A 1 90 ? -8.702 -3.228 8.393 1.00 95.94 90 ILE A N 1
ATOM 699 C CA . ILE A 1 90 ? -10.091 -2.827 8.612 1.00 95.94 90 ILE A CA 1
ATOM 700 C C . ILE A 1 90 ? -11.032 -4.032 8.633 1.00 95.94 90 ILE A C 1
ATOM 702 O O . ILE A 1 90 ? -11.822 -4.133 9.581 1.00 95.94 90 ILE A O 1
ATOM 706 N N . ASP A 1 91 ? -10.956 -4.920 7.641 1.00 94.06 91 ASP A N 1
ATOM 707 C CA . ASP A 1 91 ? -11.898 -6.036 7.468 1.00 94.06 91 ASP A CA 1
ATOM 708 C C . ASP A 1 91 ? -11.337 -7.422 7.838 1.00 94.06 91 ASP A C 1
ATOM 710 O O . ASP A 1 91 ? -12.119 -8.335 8.096 1.00 94.06 91 ASP A O 1
ATOM 714 N N . GLY A 1 92 ? -10.014 -7.569 7.957 1.00 95.69 92 GLY A N 1
ATOM 715 C CA . GLY A 1 92 ? -9.344 -8.823 8.306 1.00 95.69 92 GLY A CA 1
ATOM 716 C C . GLY A 1 92 ? -9.231 -9.839 7.163 1.00 95.69 92 GLY A C 1
ATOM 717 O O . GLY A 1 92 ? -8.761 -10.951 7.409 1.00 95.69 92 GLY A O 1
ATOM 718 N N . ASP A 1 93 ? -9.635 -9.500 5.935 1.00 97.75 93 ASP A N 1
ATOM 719 C CA . ASP A 1 93 ? -9.568 -10.418 4.795 1.00 97.75 93 ASP A CA 1
ATOM 720 C C . ASP A 1 93 ? -8.115 -10.601 4.325 1.00 97.75 93 ASP A C 1
ATOM 722 O O . ASP A 1 93 ? -7.444 -9.665 3.874 1.00 97.75 93 ASP A O 1
ATOM 726 N N . ARG A 1 94 ? -7.621 -11.843 4.418 1.00 97.56 94 ARG A N 1
ATOM 727 C CA . ARG A 1 94 ? -6.242 -12.202 4.059 1.00 97.56 94 ARG A CA 1
ATOM 728 C C . ARG A 1 94 ? -5.921 -11.960 2.587 1.00 97.56 94 ARG A C 1
ATOM 730 O O . ARG A 1 94 ? -4.756 -11.731 2.285 1.00 97.56 94 ARG A O 1
ATOM 737 N N . ALA A 1 95 ? -6.911 -11.904 1.695 1.00 97.88 95 ALA A N 1
ATOM 738 C CA . ALA A 1 95 ? -6.664 -11.578 0.292 1.00 97.88 95 ALA A CA 1
ATOM 739 C C . ALA A 1 95 ? -5.999 -10.196 0.122 1.00 97.88 95 ALA A C 1
ATOM 741 O O . ALA A 1 95 ? -5.205 -9.991 -0.799 1.00 97.88 95 ALA A O 1
ATOM 742 N N . TRP A 1 96 ? -6.274 -9.247 1.025 1.00 98.25 96 TRP A N 1
ATOM 743 C CA . TRP A 1 96 ? -5.614 -7.940 1.036 1.00 98.25 96 TRP A CA 1
ATOM 744 C C . TRP A 1 96 ? -4.173 -8.011 1.538 1.00 98.25 96 TRP A C 1
ATOM 746 O O . TRP A 1 96 ? -3.296 -7.354 0.978 1.00 98.25 96 TRP A O 1
ATOM 756 N N . LEU A 1 97 ? -3.921 -8.822 2.569 1.00 98.00 97 LEU A N 1
ATOM 757 C CA . LEU A 1 97 ? -2.570 -9.083 3.065 1.00 98.00 97 LEU A CA 1
ATOM 758 C C . LEU A 1 97 ? -1.708 -9.694 1.955 1.00 98.00 97 LEU A C 1
ATOM 760 O O . LEU A 1 97 ? -0.622 -9.192 1.672 1.00 98.00 97 LEU A O 1
ATOM 764 N N . ASP A 1 98 ? -2.228 -10.714 1.279 1.00 97.94 98 ASP A N 1
ATOM 765 C CA . ASP A 1 98 ? -1.523 -11.411 0.207 1.00 97.94 98 ASP A CA 1
ATOM 766 C C . ASP A 1 98 ? -1.251 -10.476 -0.982 1.00 97.94 98 ASP A C 1
ATOM 768 O O . ASP A 1 98 ? -0.152 -10.480 -1.537 1.00 97.94 98 ASP A O 1
ATOM 772 N N . ALA A 1 99 ? -2.207 -9.611 -1.344 1.00 98.00 99 ALA A N 1
ATOM 773 C CA . ALA A 1 99 ? -2.013 -8.598 -2.382 1.00 98.00 99 ALA A CA 1
ATOM 774 C C . ALA A 1 99 ? -0.911 -7.582 -2.022 1.00 98.00 99 ALA A C 1
ATOM 776 O O . ALA A 1 99 ? -0.064 -7.275 -2.866 1.00 98.00 99 ALA A O 1
ATOM 777 N N . ALA A 1 100 ? -0.877 -7.103 -0.771 1.00 97.88 100 ALA A N 1
ATOM 778 C CA . ALA A 1 100 ? 0.171 -6.201 -0.297 1.00 97.88 100 ALA A CA 1
ATOM 779 C C . ALA A 1 100 ? 1.550 -6.878 -0.332 1.00 97.88 100 ALA A C 1
ATOM 781 O O . ALA A 1 100 ? 2.504 -6.318 -0.874 1.00 97.88 100 ALA A O 1
ATOM 782 N N . LEU A 1 101 ? 1.651 -8.100 0.200 1.00 97.38 101 LEU A N 1
ATOM 783 C CA . LEU A 1 101 ? 2.903 -8.854 0.251 1.00 97.38 101 LEU A CA 1
ATOM 784 C C . LEU A 1 101 ? 3.418 -9.222 -1.138 1.00 97.38 101 LEU A C 1
ATOM 786 O O . LEU A 1 101 ? 4.617 -9.126 -1.373 1.00 97.38 101 LEU A O 1
ATOM 790 N N . ARG A 1 102 ? 2.532 -9.565 -2.078 1.00 96.75 102 ARG A N 1
ATOM 791 C CA . ARG A 1 102 ? 2.919 -9.861 -3.463 1.00 96.75 102 ARG A CA 1
ATOM 792 C C . ARG A 1 102 ? 3.579 -8.659 -4.142 1.00 96.75 102 ARG A C 1
ATOM 794 O O . ARG A 1 102 ? 4.564 -8.827 -4.851 1.00 96.75 102 ARG A O 1
ATOM 801 N N . GLN A 1 103 ? 3.074 -7.446 -3.907 1.00 96.50 103 GLN A N 1
ATOM 802 C CA . GLN A 1 103 ? 3.705 -6.226 -4.417 1.00 96.50 103 GLN A CA 1
ATOM 803 C C . GLN A 1 103 ? 5.011 -5.883 -3.681 1.00 96.50 103 GLN A C 1
ATOM 805 O O . GLN A 1 103 ? 5.925 -5.354 -4.306 1.00 96.50 103 GLN A O 1
ATOM 810 N N . ILE A 1 104 ? 5.110 -6.154 -2.375 1.00 95.44 104 ILE A N 1
ATOM 811 C CA . ILE A 1 104 ? 6.344 -5.927 -1.603 1.00 95.44 104 ILE A CA 1
ATOM 812 C C . ILE A 1 104 ? 7.445 -6.896 -2.046 1.00 95.44 104 ILE A C 1
ATOM 814 O O . ILE A 1 104 ? 8.584 -6.472 -2.204 1.00 95.44 104 ILE A O 1
ATOM 818 N N . ALA A 1 105 ? 7.112 -8.169 -2.266 1.00 93.31 105 ALA A N 1
ATOM 819 C CA . ALA A 1 105 ? 8.072 -9.219 -2.592 1.00 93.31 105 ALA A CA 1
ATOM 820 C C . ALA A 1 105 ? 8.884 -8.896 -3.853 1.00 93.31 105 ALA A C 1
ATOM 822 O O . ALA A 1 105 ? 10.104 -9.016 -3.825 1.00 93.31 105 ALA A O 1
ATOM 823 N N . VAL A 1 106 ? 8.233 -8.399 -4.912 1.00 91.88 106 VAL A N 1
ATOM 824 C CA . VAL A 1 106 ? 8.930 -8.053 -6.162 1.00 91.88 106 VAL A CA 1
ATOM 825 C C . VAL A 1 106 ? 9.939 -6.914 -5.996 1.00 91.88 106 VAL A C 1
ATOM 827 O O . VAL A 1 106 ? 10.895 -6.858 -6.747 1.00 91.88 106 VAL A O 1
ATOM 830 N N . LEU A 1 107 ? 9.791 -6.031 -4.998 1.00 89.12 107 LEU A N 1
ATOM 831 C CA . LEU A 1 107 ? 10.758 -4.947 -4.747 1.00 89.12 107 LEU A CA 1
ATOM 832 C C . LEU A 1 107 ? 12.094 -5.441 -4.178 1.00 89.12 107 LEU A C 1
ATOM 834 O O . LEU A 1 107 ? 13.051 -4.668 -4.112 1.00 89.12 107 LEU A O 1
ATOM 838 N N . PHE A 1 108 ? 12.131 -6.687 -3.708 1.00 86.19 108 PHE A N 1
ATOM 839 C CA . PHE A 1 108 ? 13.325 -7.359 -3.199 1.00 86.19 108 PHE A CA 1
ATOM 840 C C . PHE A 1 108 ? 13.841 -8.432 -4.167 1.00 86.19 108 PHE A C 1
ATOM 842 O O . PHE A 1 108 ? 14.756 -9.173 -3.815 1.00 86.19 108 PHE A O 1
ATOM 849 N N . ASP A 1 109 ? 13.249 -8.532 -5.357 1.00 85.62 109 ASP A N 1
ATOM 850 C CA . ASP A 1 109 ? 13.711 -9.404 -6.427 1.00 85.62 109 ASP A CA 1
ATOM 851 C C . ASP A 1 109 ? 14.583 -8.587 -7.385 1.00 85.62 109 ASP A C 1
ATOM 853 O O . ASP A 1 109 ? 14.080 -7.759 -8.138 1.00 85.62 109 ASP A O 1
ATOM 857 N N . ASP A 1 110 ? 15.897 -8.814 -7.356 1.00 77.38 110 ASP A N 1
ATOM 858 C CA . ASP A 1 110 ? 16.856 -8.082 -8.191 1.00 77.38 110 ASP A CA 1
ATOM 859 C C . ASP A 1 110 ? 16.732 -8.401 -9.695 1.00 77.38 110 ASP A C 1
ATOM 861 O O . ASP A 1 110 ? 17.332 -7.711 -10.520 1.00 77.38 110 ASP A O 1
ATOM 865 N N . ILE A 1 111 ? 15.983 -9.438 -10.080 1.00 79.00 111 ILE A N 1
ATOM 866 C CA . ILE A 1 111 ? 15.708 -9.758 -11.486 1.00 79.00 111 ILE A CA 1
ATOM 867 C C . ILE A 1 111 ? 14.506 -8.942 -11.966 1.00 79.00 111 ILE A C 1
ATOM 869 O O . ILE A 1 111 ? 14.586 -8.249 -12.981 1.00 79.00 111 ILE A O 1
ATOM 873 N N . GLU A 1 112 ? 13.400 -9.012 -11.227 1.00 75.06 112 GLU A N 1
ATOM 874 C CA . GLU A 1 112 ? 12.137 -8.339 -11.570 1.00 75.06 112 GLU A CA 1
ATOM 875 C C . GLU A 1 112 ? 12.184 -6.829 -11.291 1.00 75.06 112 GLU A C 1
ATOM 877 O O . GLU A 1 112 ? 11.536 -6.014 -11.958 1.00 75.06 112 GLU A O 1
ATOM 882 N N . TYR A 1 113 ? 12.975 -6.442 -10.296 1.00 77.19 113 TYR A N 1
ATOM 883 C CA . TYR A 1 113 ? 13.160 -5.077 -9.841 1.00 77.19 113 TYR A CA 1
ATOM 884 C C . TYR A 1 113 ? 14.654 -4.835 -9.584 1.00 77.19 113 TYR A C 1
ATOM 886 O O . TYR A 1 113 ? 15.077 -4.746 -8.427 1.00 77.19 113 TYR A O 1
ATOM 894 N N . PRO A 1 114 ? 15.470 -4.730 -10.660 1.00 67.75 114 PRO A N 1
ATOM 895 C CA . PRO A 1 114 ? 16.912 -4.557 -10.546 1.00 67.75 114 PRO A CA 1
ATOM 896 C C . PRO A 1 114 ? 17.199 -3.413 -9.594 1.00 67.75 114 PRO A C 1
ATOM 898 O O . PRO A 1 114 ? 16.661 -2.316 -9.777 1.00 67.75 114 PRO A O 1
ATOM 901 N N . ALA A 1 115 ? 17.962 -3.755 -8.548 1.00 59.81 115 ALA A N 1
ATOM 902 C CA . ALA A 1 115 ? 18.110 -3.024 -7.298 1.00 59.81 115 ALA A CA 1
ATOM 903 C C . ALA A 1 115 ? 17.947 -1.513 -7.462 1.00 59.81 115 ALA A C 1
ATOM 905 O O . ALA A 1 115 ? 18.517 -0.961 -8.393 1.00 59.81 115 ALA A O 1
ATOM 906 N N . TRP A 1 116 ? 17.227 -0.899 -6.509 1.00 61.34 116 TRP A N 1
ATOM 907 C CA . TRP A 1 116 ? 16.943 0.504 -6.129 1.00 61.34 116 TRP A CA 1
ATOM 908 C C . TRP A 1 116 ? 17.974 1.604 -6.500 1.00 61.34 116 TRP A C 1
ATOM 910 O O . TRP A 1 116 ? 18.197 2.562 -5.757 1.00 61.34 116 TRP A O 1
ATOM 920 N N . ASN A 1 117 ? 18.598 1.480 -7.658 1.00 51.28 117 ASN A N 1
ATOM 921 C CA . ASN A 1 117 ? 19.816 2.102 -8.116 1.00 51.28 117 ASN A CA 1
ATOM 922 C C . ASN A 1 117 ? 19.543 2.705 -9.496 1.00 51.28 117 ASN A C 1
ATOM 924 O O . ASN A 1 117 ? 19.018 2.081 -10.417 1.00 51.28 117 ASN A O 1
ATOM 928 N N . HIS A 1 118 ? 19.914 3.969 -9.629 1.00 51.03 118 HIS A N 1
ATOM 929 C CA . HIS A 1 118 ? 19.785 4.730 -10.856 1.00 51.03 118 HIS A CA 1
ATOM 930 C C . HIS A 1 118 ? 20.636 4.169 -12.014 1.00 51.03 118 HIS A C 1
ATOM 932 O O . HIS A 1 118 ? 20.322 4.457 -13.170 1.00 51.03 118 HIS A O 1
ATOM 938 N N . THR A 1 119 ? 21.670 3.363 -11.733 1.00 49.12 119 THR A N 1
ATOM 939 C CA . THR A 1 119 ? 22.617 2.853 -12.741 1.00 49.12 119 THR A CA 1
ATOM 940 C C . THR A 1 119 ? 22.036 1.801 -13.678 1.00 49.12 119 THR A C 1
ATOM 942 O O . THR A 1 119 ? 22.620 1.587 -14.732 1.00 49.12 119 THR A O 1
ATOM 945 N N . ALA A 1 120 ? 20.865 1.218 -13.389 1.00 48.53 120 ALA A N 1
ATOM 946 C CA . ALA A 1 120 ? 20.149 0.368 -14.351 1.00 48.53 120 ALA A CA 1
ATOM 947 C C . ALA A 1 120 ? 19.739 1.122 -15.641 1.00 48.53 120 ALA A C 1
ATOM 949 O O . ALA A 1 120 ? 19.222 0.522 -16.574 1.00 48.53 120 ALA A O 1
ATOM 950 N N . ARG A 1 121 ? 19.960 2.448 -15.696 1.00 44.88 121 ARG A N 1
ATOM 951 C CA . ARG A 1 121 ? 19.763 3.306 -16.874 1.00 44.88 121 ARG A CA 1
ATOM 952 C C . ARG A 1 121 ? 20.982 3.456 -17.781 1.00 44.88 121 ARG A C 1
ATOM 954 O O . ARG A 1 121 ? 20.886 4.175 -18.771 1.00 44.88 121 ARG A O 1
ATOM 961 N N . MET A 1 122 ? 22.129 2.892 -17.428 1.00 45.50 122 MET A N 1
ATOM 962 C CA . MET A 1 122 ? 23.339 3.087 -18.215 1.00 45.50 122 MET A CA 1
ATOM 963 C C . MET A 1 122 ? 23.689 1.788 -18.933 1.00 45.50 122 MET A C 1
ATOM 965 O O . MET A 1 122 ? 24.465 0.991 -18.421 1.00 45.50 122 MET A O 1
ATOM 969 N N . ASP A 1 123 ? 23.163 1.631 -20.153 1.00 44.88 123 ASP A N 1
ATOM 970 C CA . ASP A 1 123 ? 23.780 0.839 -21.235 1.00 44.88 123 ASP A CA 1
ATOM 971 C C . ASP A 1 123 ? 25.127 1.479 -21.648 1.00 44.88 123 ASP A C 1
ATOM 973 O O . ASP A 1 123 ? 25.390 1.752 -22.818 1.00 44.88 123 ASP A O 1
ATOM 977 N N . ALA A 1 124 ? 25.969 1.835 -20.681 1.00 49.44 124 ALA A N 1
ATOM 978 C CA . ALA A 1 124 ? 27.343 2.211 -20.951 1.00 49.44 124 ALA A CA 1
ATOM 979 C C . ALA A 1 124 ? 28.188 0.959 -20.739 1.00 49.44 124 ALA A C 1
ATOM 981 O O . ALA A 1 124 ? 27.924 0.193 -19.808 1.00 49.44 124 ALA A O 1
ATOM 982 N N . ASP A 1 125 ? 29.180 0.746 -21.605 1.00 51.66 125 ASP A N 1
ATOM 983 C CA . ASP A 1 125 ? 30.157 -0.324 -21.434 1.00 51.66 125 ASP A CA 1
ATOM 984 C C . ASP A 1 125 ? 30.611 -0.362 -19.970 1.00 51.66 125 ASP A C 1
ATOM 986 O O . ASP A 1 125 ? 30.926 0.665 -19.356 1.00 51.66 125 ASP A O 1
ATOM 990 N N . GLU A 1 126 ? 30.625 -1.561 -19.394 1.00 53.03 126 GLU A N 1
ATOM 991 C CA . GLU A 1 126 ? 30.913 -1.807 -17.976 1.00 53.03 126 GLU A CA 1
ATOM 992 C C . GLU A 1 126 ? 32.234 -1.143 -17.517 1.00 53.03 126 GLU A C 1
ATOM 994 O O . GLU A 1 126 ? 32.433 -0.835 -16.340 1.00 53.03 126 GLU A O 1
ATOM 999 N N . GLU A 1 127 ? 33.133 -0.891 -18.471 1.00 53.94 127 GLU A N 1
ATOM 1000 C CA . GLU A 1 127 ? 34.439 -0.254 -18.322 1.00 53.94 127 GLU A CA 1
ATOM 1001 C C . GLU A 1 127 ? 34.374 1.292 -18.240 1.00 53.94 127 GLU A C 1
ATOM 1003 O O . GLU A 1 127 ? 35.141 1.916 -17.499 1.00 53.94 127 GLU A O 1
ATOM 1008 N N . THR A 1 128 ? 33.411 1.937 -18.913 1.00 54.62 128 THR A N 1
ATOM 1009 C CA . THR A 1 128 ? 33.192 3.399 -18.842 1.00 54.62 128 THR A CA 1
ATOM 1010 C C . THR A 1 128 ? 32.424 3.809 -17.583 1.00 54.62 128 THR A C 1
ATOM 1012 O O . THR A 1 128 ? 32.679 4.878 -17.024 1.00 54.62 128 THR A O 1
ATOM 1015 N N . LEU A 1 129 ? 31.536 2.951 -17.071 1.00 53.00 129 LEU A N 1
ATOM 1016 C CA . LEU A 1 129 ? 30.853 3.163 -15.786 1.00 53.00 129 LEU A CA 1
ATOM 1017 C C . LEU A 1 129 ? 31.822 3.096 -14.600 1.00 53.00 129 LEU A C 1
ATOM 1019 O O . LEU A 1 129 ? 31.784 3.962 -13.730 1.00 53.00 129 LEU A O 1
ATOM 1023 N N . LYS A 1 130 ? 32.735 2.116 -14.574 1.00 52.03 130 LYS A N 1
ATOM 1024 C CA . LYS A 1 130 ? 33.686 1.920 -13.459 1.00 52.03 130 LYS A CA 1
ATOM 1025 C C . LYS A 1 130 ? 34.688 3.068 -13.292 1.00 52.03 130 LYS A C 1
ATOM 1027 O O . LYS A 1 130 ? 35.193 3.270 -12.191 1.00 52.03 130 LYS A O 1
ATOM 1032 N N . SER A 1 131 ? 34.973 3.815 -14.360 1.00 52.44 131 SER A N 1
ATOM 1033 C CA . SER A 1 131 ? 35.899 4.958 -14.344 1.00 52.44 131 SER A CA 1
ATOM 1034 C C . SER A 1 131 ? 35.221 6.314 -14.105 1.00 52.44 131 SER A C 1
ATOM 1036 O O . SER A 1 131 ? 35.898 7.265 -13.717 1.00 52.44 131 SER A O 1
ATOM 1038 N N . SER A 1 132 ? 33.901 6.412 -14.299 1.00 50.94 132 SER A N 1
ATOM 1039 C CA . SER A 1 132 ? 33.132 7.662 -14.164 1.00 50.94 132 SER A CA 1
ATOM 1040 C C . SER A 1 132 ? 32.184 7.690 -12.962 1.00 50.94 132 SER A C 1
ATOM 1042 O O . SER A 1 132 ? 31.806 8.770 -12.503 1.00 50.94 132 SER A O 1
ATOM 1044 N N . VAL A 1 133 ? 31.825 6.525 -12.419 1.00 49.31 133 VAL A N 1
ATOM 1045 C CA . VAL A 1 133 ? 30.903 6.389 -11.292 1.00 49.31 133 VAL A CA 1
ATOM 1046 C C . VAL A 1 133 ? 31.675 5.974 -10.047 1.00 49.31 133 VAL A C 1
ATOM 1048 O O . VAL A 1 133 ? 32.170 4.856 -9.927 1.00 49.31 133 VAL A O 1
ATOM 1051 N N . ASP A 1 134 ? 31.764 6.896 -9.090 1.00 50.47 134 ASP A N 1
ATOM 1052 C CA . ASP A 1 134 ? 32.228 6.597 -7.739 1.00 50.47 134 ASP A CA 1
ATOM 1053 C C . ASP A 1 134 ? 31.233 5.631 -7.080 1.00 50.47 134 ASP A C 1
ATOM 1055 O O . ASP A 1 134 ? 30.186 6.038 -6.580 1.00 50.47 134 ASP A O 1
ATOM 1059 N N . LEU A 1 135 ? 31.561 4.337 -7.091 1.00 47.72 135 LEU A N 1
ATOM 1060 C CA . LEU A 1 135 ? 30.744 3.260 -6.523 1.00 47.72 135 LEU A CA 1
ATOM 1061 C C . LEU A 1 135 ? 30.442 3.454 -5.023 1.00 47.72 135 LEU A C 1
ATOM 1063 O O . LEU A 1 135 ? 29.542 2.809 -4.498 1.00 47.72 135 LEU A O 1
ATOM 1067 N N . ARG A 1 136 ? 31.155 4.347 -4.315 1.00 44.53 136 ARG A N 1
ATOM 1068 C CA . ARG A 1 136 ? 30.856 4.695 -2.913 1.00 44.53 136 ARG A CA 1
ATOM 1069 C C . ARG A 1 136 ? 29.726 5.719 -2.778 1.00 44.53 136 ARG A C 1
ATOM 1071 O O . ARG A 1 136 ? 29.175 5.862 -1.689 1.00 44.53 136 ARG A O 1
ATOM 1078 N N . LYS A 1 137 ? 29.351 6.404 -3.862 1.00 44.69 137 LYS A N 1
ATOM 1079 C CA . LYS A 1 137 ? 28.185 7.295 -3.955 1.00 44.69 137 LYS A CA 1
ATOM 1080 C C . LYS A 1 137 ? 26.988 6.537 -4.515 1.00 44.69 137 LYS A C 1
ATOM 1082 O O . LYS A 1 137 ? 26.410 6.911 -5.530 1.00 44.69 137 LYS A O 1
ATOM 1087 N N . HIS A 1 138 ? 26.615 5.451 -3.846 1.00 48.12 138 HIS A N 1
ATOM 1088 C CA . HIS A 1 138 ? 25.285 4.883 -4.006 1.00 48.12 138 HIS A CA 1
ATOM 1089 C C . HIS A 1 138 ? 24.255 5.964 -3.651 1.00 48.12 138 HIS A C 1
ATOM 1091 O O . HIS A 1 138 ? 23.976 6.212 -2.478 1.00 48.12 138 HIS A O 1
ATOM 1097 N N . ASP A 1 139 ? 23.743 6.638 -4.680 1.00 48.31 139 ASP A N 1
ATOM 1098 C CA . ASP A 1 139 ? 22.676 7.624 -4.589 1.00 48.31 139 ASP A CA 1
ATOM 1099 C C . ASP A 1 139 ? 21.428 6.928 -4.039 1.00 48.31 139 ASP A C 1
ATOM 1101 O O . ASP A 1 139 ? 20.636 6.338 -4.780 1.00 48.31 139 ASP A O 1
ATOM 1105 N N . VAL A 1 140 ? 21.237 6.990 -2.718 1.00 52.53 140 VAL A N 1
ATOM 1106 C CA . VAL A 1 140 ? 19.945 6.707 -2.090 1.00 52.53 140 VAL A CA 1
ATOM 1107 C C . VAL A 1 140 ? 18.979 7.761 -2.615 1.00 52.53 140 VAL A C 1
ATOM 1109 O O . VAL A 1 140 ? 18.866 8.870 -2.096 1.00 52.53 140 VAL A O 1
ATOM 1112 N N . HIS A 1 141 ? 18.327 7.435 -3.725 1.00 68.88 141 HIS A N 1
ATOM 1113 C CA . HIS A 1 141 ? 17.495 8.385 -4.433 1.00 68.88 141 HIS A CA 1
ATOM 1114 C C . HIS A 1 141 ? 16.234 8.680 -3.614 1.00 68.88 141 HIS A C 1
ATOM 1116 O O . HIS A 1 141 ? 15.689 7.803 -2.948 1.00 68.88 141 HIS A O 1
ATOM 1122 N N . LEU A 1 142 ? 15.669 9.884 -3.748 1.00 70.56 142 LEU A N 1
ATOM 1123 C CA . LEU A 1 142 ? 14.368 10.240 -3.150 1.00 70.56 142 LEU A CA 1
ATOM 1124 C C . LEU A 1 142 ? 13.269 9.185 -3.396 1.00 70.56 142 LEU A C 1
ATOM 1126 O O . LEU A 1 142 ? 12.416 8.967 -2.545 1.00 70.56 142 LEU A O 1
ATOM 1130 N N . ARG A 1 143 ? 13.328 8.486 -4.535 1.00 80.62 143 ARG A N 1
ATOM 1131 C CA . ARG A 1 143 ? 12.396 7.427 -4.944 1.00 80.62 143 ARG A CA 1
ATOM 1132 C C . ARG A 1 143 ? 12.560 6.162 -4.097 1.00 80.62 143 ARG A C 1
ATOM 1134 O O . ARG A 1 143 ? 11.569 5.566 -3.685 1.00 80.62 143 ARG A O 1
ATOM 1141 N N . THR A 1 144 ? 13.803 5.830 -3.758 1.00 78.56 144 THR A N 1
ATOM 1142 C CA . THR A 1 144 ? 14.152 4.799 -2.776 1.00 78.56 144 THR A CA 1
ATOM 1143 C C . THR A 1 144 ? 13.633 5.179 -1.396 1.00 78.56 144 THR A C 1
ATOM 1145 O O . THR A 1 144 ? 12.981 4.377 -0.742 1.00 78.56 144 THR A O 1
ATOM 1148 N N . GLY A 1 145 ? 13.794 6.435 -0.978 1.00 82.44 145 GLY A N 1
ATOM 1149 C CA . GLY A 1 145 ? 13.186 6.915 0.267 1.00 82.44 145 GLY A CA 1
ATOM 1150 C C . GLY A 1 145 ? 11.656 6.770 0.288 1.00 82.44 145 GLY A C 1
ATOM 1151 O O . GLY A 1 145 ? 11.094 6.305 1.277 1.00 82.44 145 GLY A O 1
ATOM 1152 N N . MET A 1 146 ? 10.979 7.111 -0.815 1.00 86.56 146 MET A N 1
ATOM 1153 C CA . MET A 1 146 ? 9.518 6.995 -0.938 1.00 86.56 146 MET A CA 1
ATOM 1154 C C . MET A 1 146 ? 9.034 5.549 -0.803 1.00 86.56 146 MET A C 1
ATOM 1156 O O . MET A 1 146 ? 8.127 5.274 -0.019 1.00 86.56 146 MET A O 1
ATOM 1160 N N . LEU A 1 147 ? 9.646 4.623 -1.544 1.00 89.38 147 LEU A N 1
ATOM 1161 C CA . LEU A 1 147 ? 9.277 3.212 -1.482 1.00 89.38 147 LEU A CA 1
ATOM 1162 C C . LEU A 1 147 ? 9.626 2.602 -0.117 1.00 89.38 147 LEU A C 1
ATOM 1164 O O . LEU A 1 147 ? 8.799 1.894 0.454 1.00 89.38 147 LEU A O 1
ATOM 1168 N N . ALA A 1 148 ? 10.789 2.935 0.454 1.00 88.88 148 ALA A N 1
ATOM 1169 C CA . ALA A 1 148 ? 11.189 2.472 1.781 1.00 88.88 148 ALA A CA 1
ATOM 1170 C C . ALA A 1 148 ? 10.216 2.948 2.871 1.00 88.88 148 ALA A C 1
ATOM 1172 O O . ALA A 1 148 ? 9.891 2.183 3.777 1.00 88.88 148 ALA A O 1
ATOM 1173 N N . LEU A 1 149 ? 9.693 4.175 2.761 1.00 91.12 149 LEU A N 1
ATOM 1174 C CA . LEU A 1 149 ? 8.657 4.684 3.659 1.00 91.12 149 LEU A CA 1
ATOM 1175 C C . LEU A 1 149 ? 7.367 3.859 3.554 1.00 91.12 149 LEU A C 1
ATOM 1177 O O . LEU A 1 149 ? 6.836 3.433 4.578 1.00 91.12 149 LEU A O 1
ATOM 1181 N N . SER A 1 150 ? 6.865 3.614 2.341 1.00 93.88 150 SER A N 1
ATOM 1182 C CA . SER A 1 150 ? 5.634 2.839 2.139 1.00 93.88 150 SER A CA 1
ATOM 1183 C C . SER A 1 150 ? 5.779 1.383 2.583 1.00 93.88 150 SER A C 1
ATOM 1185 O O . SER A 1 150 ? 4.889 0.865 3.258 1.00 93.88 150 SER A O 1
ATOM 1187 N N . VAL A 1 151 ? 6.906 0.739 2.264 1.00 94.19 151 VAL A N 1
ATOM 1188 C CA . VAL A 1 151 ? 7.220 -0.627 2.708 1.00 94.19 151 VAL A CA 1
ATOM 1189 C C . VAL A 1 151 ? 7.363 -0.670 4.227 1.00 94.19 151 VAL A C 1
ATOM 1191 O O . VAL A 1 151 ? 6.742 -1.508 4.872 1.00 94.19 151 VAL A O 1
ATOM 1194 N N . GLY A 1 152 ? 8.113 0.257 4.825 1.00 93.06 152 GLY A N 1
ATOM 1195 C CA . GLY A 1 152 ? 8.292 0.331 6.275 1.00 93.06 152 GLY A CA 1
ATOM 1196 C C . GLY A 1 152 ? 6.976 0.553 7.023 1.00 93.06 152 GLY A C 1
ATOM 1197 O O . GLY A 1 152 ? 6.727 -0.093 8.042 1.00 93.06 152 GLY A O 1
ATOM 1198 N N . LEU A 1 153 ? 6.100 1.409 6.489 1.00 93.69 153 LEU A N 1
ATOM 1199 C CA . LEU A 1 153 ? 4.763 1.634 7.031 1.00 93.69 153 LEU A CA 1
ATOM 1200 C C . LEU A 1 153 ? 3.918 0.359 6.957 1.00 93.69 153 LEU A C 1
ATOM 1202 O O . LEU A 1 153 ? 3.373 -0.072 7.970 1.00 93.69 153 LEU A O 1
ATOM 1206 N N . ALA A 1 154 ? 3.864 -0.283 5.790 1.00 95.19 154 ALA A N 1
ATOM 1207 C CA . ALA A 1 154 ? 3.125 -1.525 5.612 1.00 95.19 154 ALA A CA 1
ATOM 1208 C C . ALA A 1 154 ? 3.667 -2.653 6.498 1.00 95.19 154 ALA A C 1
ATOM 1210 O O . ALA A 1 154 ? 2.885 -3.362 7.113 1.00 95.19 154 ALA A O 1
ATOM 1211 N N . LEU A 1 155 ? 4.983 -2.786 6.662 1.00 93.12 155 LEU A N 1
ATOM 1212 C CA . LEU A 1 155 ? 5.569 -3.769 7.574 1.00 93.12 155 LEU A CA 1
ATOM 1213 C C . LEU A 1 155 ? 5.243 -3.456 9.039 1.00 93.12 155 LEU A C 1
ATOM 1215 O O . LEU A 1 155 ? 4.880 -4.363 9.781 1.00 93.12 155 LEU A O 1
ATOM 1219 N N . ASN A 1 156 ? 5.287 -2.191 9.472 1.00 93.56 156 ASN A N 1
ATOM 1220 C CA . ASN A 1 156 ? 4.822 -1.807 10.812 1.00 93.56 156 ASN A CA 1
ATOM 1221 C C . ASN A 1 156 ? 3.341 -2.175 11.025 1.00 93.56 156 ASN A C 1
ATOM 1223 O O . ASN A 1 156 ? 2.942 -2.641 12.097 1.00 93.56 156 ASN A O 1
ATOM 1227 N N . TRP A 1 157 ? 2.530 -1.985 9.990 1.00 94.25 157 TRP A N 1
ATOM 1228 C CA . TRP A 1 157 ? 1.113 -2.302 9.998 1.00 94.25 157 TRP A CA 1
ATOM 1229 C C . TRP A 1 157 ? 0.862 -3.805 9.971 1.00 94.25 157 TRP A C 1
ATOM 1231 O O . TRP A 1 157 ? -0.024 -4.267 10.667 1.00 94.25 157 TRP A O 1
ATOM 1241 N N . LEU A 1 158 ? 1.628 -4.595 9.237 1.00 93.94 158 LEU A N 1
ATOM 1242 C CA . LEU A 1 158 ? 1.308 -6.002 9.012 1.00 93.94 158 LEU A CA 1
ATOM 1243 C C . LEU A 1 158 ? 2.068 -6.952 9.938 1.00 93.94 158 LEU A C 1
ATOM 1245 O O . LEU A 1 158 ? 1.585 -8.053 10.157 1.00 93.94 158 LEU A O 1
ATOM 1249 N N . ARG A 1 159 ? 3.185 -6.531 10.551 1.00 91.94 159 ARG A N 1
ATOM 1250 C CA . ARG A 1 159 ? 4.068 -7.378 11.378 1.00 91.94 159 ARG A CA 1
ATOM 1251 C C . ARG A 1 159 ? 3.359 -8.293 12.388 1.00 91.94 159 ARG A C 1
ATOM 1253 O O . ARG A 1 159 ? 3.800 -9.425 12.506 1.00 91.94 159 ARG A O 1
ATOM 1260 N N . PRO A 1 160 ? 2.302 -7.881 13.117 1.00 91.25 160 PRO A N 1
ATOM 1261 C CA . PRO A 1 160 ? 1.606 -8.789 14.042 1.00 91.25 160 PRO A CA 1
ATOM 1262 C C . PRO A 1 160 ? 0.826 -9.931 13.368 1.00 91.25 160 PRO A C 1
ATOM 1264 O O . PRO A 1 160 ? 0.225 -10.745 14.061 1.00 91.25 160 PRO A O 1
ATOM 1267 N N . HIS A 1 161 ? 0.770 -9.942 12.037 1.00 91.81 161 HIS A N 1
ATOM 1268 C CA . HIS A 1 161 ? -0.044 -10.829 11.208 1.00 91.81 161 HIS A CA 1
ATOM 1269 C C . HIS A 1 161 ? 0.788 -11.624 10.183 1.00 91.81 161 HIS A C 1
ATOM 1271 O O . HIS A 1 161 ? 0.208 -12.400 9.418 1.00 91.81 161 HIS A O 1
ATOM 1277 N N . LEU A 1 162 ? 2.109 -11.396 10.157 1.00 88.94 162 LEU A N 1
ATOM 1278 C CA . LEU A 1 162 ? 3.105 -12.136 9.375 1.00 88.94 162 LEU A CA 1
ATOM 127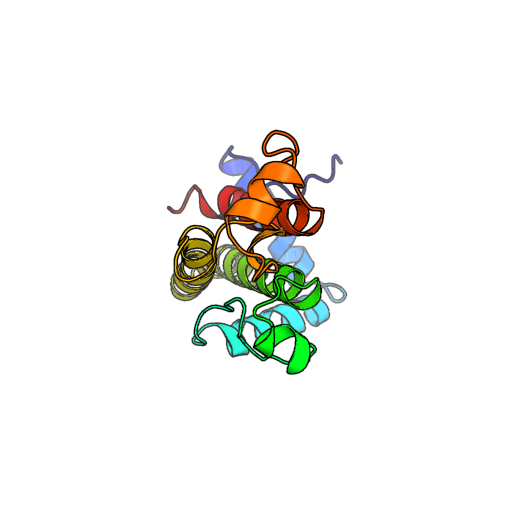9 C C . LEU A 1 162 ? 3.660 -13.280 10.222 1.00 88.94 162 LEU A C 1
ATOM 1281 O O . LEU A 1 162 ? 3.769 -14.395 9.673 1.00 88.94 162 LEU A O 1
#

Secondary structure (DSSP, 8-state):
----SSPPSSHHHHHHHHHHHHHHHTSTTHHHHHHHHHHHHHHHTTSPPP-TT---TT--HHHHHTT---HHHHHHHHHHHHHHHHHHHHH--HHHHHHHHHHHHHTT-TTTS--S-GGGG--S-HHHHHHHS-TT-----HHHHHHHHHHHHHHHHHGGG-

Radius of gyration: 18.31 Å; chains: 1; bounding box: 55×26×46 Å

Sequence (162 aa):
MLPATLFPLEPAARAARLTEIKRIIASPLGAPVWTAIKDAAQRERDLPPYLVDTVFPGRDTYSAQLKGMDYTLCRGIGERITRHALLFLIDGDRAWLDAALRQIAVLFDDIEYPAWNHTARMDADEETLKSSVDLRKHDVHLRTGMLALSVGLALNWLRPHL